Protein AF-A0A382L0C9-F1 (afdb_monomer)

Structure (mmCIF, N/CA/C/O backbone):
data_AF-A0A382L0C9-F1
#
_entry.id   AF-A0A382L0C9-F1
#
loop_
_atom_site.group_PDB
_atom_site.id
_atom_site.type_symbol
_atom_site.label_atom_id
_atom_site.label_alt_id
_atom_site.label_comp_id
_atom_site.label_asym_id
_atom_site.label_entity_id
_atom_site.label_seq_id
_atom_site.pdbx_PDB_ins_code
_atom_site.Cartn_x
_atom_site.Cartn_y
_atom_site.Cartn_z
_atom_site.occupancy
_atom_site.B_iso_or_equiv
_atom_site.auth_seq_id
_atom_site.auth_comp_id
_atom_site.auth_asym_id
_atom_site.auth_atom_id
_atom_site.pdbx_PDB_model_num
ATOM 1 N N . MET A 1 1 ? 5.218 -70.960 -4.805 1.00 39.72 1 MET A N 1
ATOM 2 C CA . MET A 1 1 ? 4.969 -69.516 -4.618 1.00 39.72 1 MET A CA 1
ATOM 3 C C . MET A 1 1 ? 4.178 -69.029 -5.814 1.00 39.72 1 MET A C 1
ATOM 5 O O . MET A 1 1 ? 4.615 -69.249 -6.933 1.00 39.72 1 MET A O 1
ATOM 9 N N . ARG A 1 2 ? 2.969 -68.510 -5.580 1.00 34.28 2 ARG A N 1
ATOM 10 C CA . ARG A 1 2 ? 2.151 -67.831 -6.589 1.00 34.28 2 ARG A CA 1
ATOM 11 C C . ARG A 1 2 ? 2.479 -66.349 -6.480 1.00 34.28 2 ARG A C 1
ATOM 13 O O . ARG A 1 2 ? 2.250 -65.794 -5.412 1.00 34.28 2 ARG A O 1
ATOM 20 N N . GLU A 1 3 ? 2.940 -65.737 -7.557 1.00 37.38 3 GLU A N 1
ATOM 21 C CA . GLU A 1 3 ? 2.846 -64.291 -7.728 1.00 37.38 3 GLU A CA 1
ATOM 22 C C . GLU A 1 3 ? 1.931 -64.030 -8.920 1.00 37.38 3 GLU A C 1
ATOM 24 O O . GLU A 1 3 ? 2.067 -64.619 -9.991 1.00 37.38 3 GLU A O 1
ATOM 29 N N . ARG A 1 4 ? 0.908 -63.229 -8.644 1.00 38.22 4 ARG A N 1
ATOM 30 C CA . ARG A 1 4 ? -0.137 -62.769 -9.545 1.00 38.22 4 ARG A CA 1
ATOM 31 C C . ARG A 1 4 ? -0.000 -61.246 -9.509 1.00 38.22 4 ARG A C 1
ATOM 33 O O . ARG A 1 4 ? -0.193 -60.673 -8.445 1.00 38.22 4 ARG A O 1
ATOM 40 N N . SER A 1 5 ? 0.353 -60.620 -10.623 1.00 39.44 5 SER A N 1
ATOM 41 C CA . SER A 1 5 ? 0.170 -59.179 -10.854 1.00 39.44 5 SER A CA 1
ATOM 42 C C . SER A 1 5 ? -0.158 -59.023 -12.339 1.00 39.44 5 SER A C 1
ATOM 44 O O . SER A 1 5 ? 0.711 -59.207 -13.183 1.00 39.44 5 SER A O 1
ATOM 46 N N . GLU A 1 6 ? -1.435 -59.112 -12.699 1.00 41.34 6 GLU A N 1
ATOM 47 C CA . GLU A 1 6 ? -2.341 -57.961 -12.844 1.00 41.34 6 GLU A CA 1
ATOM 48 C C . GLU A 1 6 ? -1.926 -57.064 -14.017 1.00 41.34 6 GLU A C 1
ATOM 50 O O . GLU A 1 6 ? -1.072 -56.187 -13.906 1.00 41.34 6 GLU A O 1
ATOM 55 N N . ASP A 1 7 ? -2.561 -57.351 -15.155 1.00 42.25 7 ASP A N 1
ATOM 56 C CA . ASP A 1 7 ? -2.594 -56.546 -16.368 1.00 42.25 7 ASP A CA 1
ATOM 57 C C . ASP A 1 7 ? -3.079 -55.120 -16.061 1.00 42.25 7 ASP A C 1
ATOM 59 O O . ASP A 1 7 ? -4.198 -54.919 -15.585 1.00 42.25 7 ASP A O 1
ATOM 63 N N . ILE A 1 8 ? -2.258 -54.114 -16.375 1.00 41.91 8 ILE A N 1
ATOM 64 C CA . ILE A 1 8 ? -2.671 -52.706 -16.368 1.00 41.91 8 ILE A CA 1
ATOM 65 C C . ILE A 1 8 ? -3.223 -52.385 -17.765 1.00 41.91 8 ILE A C 1
ATOM 67 O O . ILE A 1 8 ? -2.452 -52.384 -18.729 1.00 41.91 8 ILE A O 1
ATOM 71 N N . PRO A 1 9 ? -4.527 -52.096 -17.924 1.00 36.97 9 PRO A N 1
ATOM 72 C CA . PRO A 1 9 ? -5.067 -51.730 -19.222 1.00 36.97 9 PRO A CA 1
ATOM 73 C C . PRO A 1 9 ? -4.569 -50.337 -19.618 1.00 36.97 9 PRO A C 1
ATOM 75 O O . PRO A 1 9 ? -4.639 -49.382 -18.843 1.00 36.97 9 PRO A O 1
ATOM 78 N N . SER A 1 10 ? -4.071 -50.221 -20.850 1.00 36.22 10 SER A N 1
ATOM 79 C CA . SER A 1 10 ? -3.646 -48.960 -21.456 1.00 36.22 10 SER A CA 1
ATOM 80 C C . SER A 1 10 ? -4.803 -47.956 -21.470 1.00 36.22 10 SER A C 1
ATOM 82 O O . SER A 1 10 ? -5.765 -48.114 -22.226 1.00 36.22 10 SER A O 1
ATOM 84 N N . LEU A 1 11 ? -4.708 -46.911 -20.648 1.00 31.70 11 LEU A N 1
ATOM 85 C CA . LEU A 1 11 ? -5.657 -45.804 -20.639 1.00 31.70 11 LEU A CA 1
ATOM 86 C C . LEU A 1 11 ? -5.402 -44.925 -21.876 1.00 31.70 11 LEU A C 1
ATOM 88 O O . LEU A 1 11 ? -4.490 -44.100 -21.899 1.00 31.70 11 LEU A O 1
ATOM 92 N N . VAL A 1 12 ? -6.190 -45.125 -22.932 1.00 33.66 12 VAL A N 1
ATOM 93 C CA . VAL A 1 12 ? -6.156 -44.289 -24.139 1.00 33.66 12 VAL A CA 1
ATOM 94 C C . VAL A 1 12 ? -6.912 -42.992 -23.850 1.00 33.66 12 VAL A C 1
ATOM 96 O O . VAL A 1 12 ? -8.139 -42.948 -23.919 1.00 33.66 12 VAL A O 1
ATOM 99 N N . VAL A 1 13 ? -6.188 -41.920 -23.526 1.00 35.28 13 VAL A N 1
ATOM 100 C CA . VAL A 1 13 ? -6.763 -40.570 -23.435 1.00 35.28 13 VAL A CA 1
ATOM 101 C C . VAL A 1 13 ? -6.827 -39.981 -24.845 1.00 35.28 13 VAL A C 1
ATOM 103 O O . VAL A 1 13 ? -5.805 -39.633 -25.434 1.00 35.28 13 VAL A O 1
ATOM 106 N N . HIS A 1 14 ? -8.033 -39.896 -25.409 1.00 30.45 14 HIS A N 1
ATOM 107 C CA . HIS A 1 14 ? -8.277 -39.196 -26.671 1.00 30.45 14 HIS A CA 1
ATOM 108 C C . HIS A 1 14 ? -8.137 -37.682 -26.457 1.00 30.45 14 HIS A C 1
ATOM 110 O O . HIS A 1 14 ? -9.049 -37.025 -25.956 1.00 30.45 14 HIS A O 1
ATOM 116 N N . PHE A 1 15 ? -6.997 -37.122 -26.858 1.00 37.72 15 PHE A N 1
ATOM 117 C CA . PHE A 1 15 ? -6.840 -35.681 -27.022 1.00 37.72 15 PHE A CA 1
ATOM 118 C C . PHE A 1 15 ? -7.413 -35.265 -28.381 1.00 37.72 15 PHE A C 1
ATOM 120 O O . PHE A 1 15 ? -6.980 -35.745 -29.427 1.00 37.72 15 PHE A O 1
ATOM 127 N N . ILE A 1 16 ? -8.388 -34.353 -28.373 1.00 45.16 16 ILE A N 1
ATOM 128 C CA . ILE A 1 16 ? -8.853 -33.657 -29.578 1.00 45.16 16 ILE A CA 1
ATOM 129 C C . ILE A 1 16 ? -7.786 -32.608 -29.922 1.00 45.16 16 ILE A C 1
ATOM 131 O O . ILE A 1 16 ? -7.839 -31.465 -29.480 1.00 45.16 16 ILE A O 1
ATOM 135 N N . GLY A 1 17 ? -6.751 -33.040 -30.638 1.00 54.91 17 GLY A N 1
ATOM 136 C CA . GLY A 1 17 ? -5.606 -32.226 -31.044 1.00 54.91 17 GLY A CA 1
ATOM 137 C C . GLY A 1 17 ? -4.432 -33.117 -31.444 1.00 54.91 17 GLY A C 1
ATOM 138 O O . GLY A 1 17 ? -4.293 -34.217 -30.915 1.00 54.91 17 GLY A O 1
ATOM 139 N N . LYS A 1 18 ? -3.604 -32.679 -32.406 1.00 49.03 18 LYS A N 1
ATOM 140 C CA . LYS A 1 18 ? -2.442 -33.459 -32.877 1.00 49.03 18 LYS A CA 1
ATOM 141 C C . LYS A 1 18 ? -1.604 -33.928 -31.672 1.00 49.03 18 LYS A C 1
ATOM 143 O O . LYS A 1 18 ? -1.270 -33.082 -30.841 1.00 49.03 18 LYS A O 1
ATOM 148 N N . PRO A 1 19 ? -1.251 -35.222 -31.568 1.00 46.62 19 PRO A N 1
ATOM 149 C CA . PRO A 1 19 ? -0.439 -35.715 -30.464 1.00 46.62 19 PRO A CA 1
ATOM 150 C C . PRO A 1 19 ? 0.923 -35.011 -30.491 1.00 46.62 19 PRO A C 1
ATOM 152 O O . PRO A 1 19 ? 1.675 -35.152 -31.453 1.00 46.62 19 PRO A O 1
ATOM 155 N N . LYS A 1 20 ? 1.217 -34.217 -29.456 1.00 50.22 20 LYS A N 1
ATOM 156 C CA . LYS A 1 20 ? 2.566 -33.692 -29.212 1.00 50.22 20 LYS A CA 1
ATOM 157 C C . LYS A 1 20 ? 3.393 -34.795 -28.561 1.00 50.22 20 LYS A C 1
ATOM 159 O O . LYS A 1 20 ? 2.909 -35.461 -27.643 1.00 50.22 20 LYS A O 1
ATOM 164 N N . LEU A 1 21 ? 4.621 -34.999 -29.029 1.00 55.97 21 LEU A N 1
ATOM 165 C CA . LEU A 1 21 ? 5.530 -35.954 -28.406 1.00 55.97 21 LEU A CA 1
ATOM 166 C C . LEU A 1 21 ? 5.940 -35.416 -27.027 1.00 55.97 21 LEU A C 1
ATOM 168 O O . LEU A 1 21 ? 6.075 -34.209 -26.832 1.00 55.97 21 LEU A O 1
ATOM 172 N N . ILE A 1 22 ? 6.171 -36.303 -26.055 1.00 57.50 22 ILE A N 1
ATOM 173 C CA . ILE A 1 22 ? 6.653 -35.921 -24.711 1.00 57.50 22 ILE A CA 1
ATOM 174 C C . ILE A 1 22 ? 7.979 -35.137 -24.804 1.00 57.50 22 ILE A C 1
ATOM 176 O O . ILE A 1 22 ? 8.229 -34.243 -23.997 1.00 57.50 22 ILE A O 1
ATOM 180 N N . SER A 1 23 ? 8.792 -35.405 -25.833 1.00 55.53 23 SER A N 1
ATOM 181 C CA . SER A 1 23 ? 9.995 -34.632 -26.170 1.00 55.53 23 SER A CA 1
ATOM 182 C C . SER A 1 23 ? 9.711 -33.154 -26.442 1.00 55.53 23 SER A C 1
ATOM 184 O O . SER A 1 23 ? 10.507 -32.306 -26.051 1.00 55.53 23 SER A O 1
ATOM 186 N N . ASP A 1 24 ? 8.567 -32.835 -27.047 1.00 53.75 24 ASP A N 1
ATOM 187 C CA . ASP A 1 24 ? 8.198 -31.470 -27.435 1.00 53.75 24 ASP A CA 1
ATOM 188 C C . ASP A 1 24 ? 7.739 -30.653 -26.219 1.00 53.75 24 ASP A C 1
ATOM 190 O O . ASP A 1 24 ? 7.921 -29.441 -26.175 1.00 53.75 24 ASP A O 1
ATOM 194 N N . VAL A 1 25 ? 7.190 -31.321 -25.196 1.00 53.91 25 VAL A N 1
ATOM 195 C CA . VAL A 1 25 ? 6.815 -30.706 -23.909 1.00 53.91 25 VAL A CA 1
ATOM 196 C C . VAL A 1 25 ? 8.048 -30.458 -23.030 1.00 53.91 25 VAL A C 1
ATOM 198 O O . VAL A 1 25 ? 8.091 -29.497 -22.265 1.00 53.91 25 VAL A O 1
ATOM 201 N N . LEU A 1 26 ? 9.078 -31.302 -23.141 1.00 52.38 26 LEU A N 1
ATOM 202 C CA . LEU A 1 26 ? 10.314 -31.179 -22.359 1.00 52.38 26 LEU A CA 1
ATOM 203 C C . LEU A 1 26 ? 11.292 -30.128 -22.918 1.00 52.38 26 LEU A C 1
ATOM 205 O O . LEU A 1 26 ? 12.144 -29.646 -22.169 1.00 52.38 26 LEU A O 1
ATOM 209 N N . LEU A 1 27 ? 11.154 -29.746 -24.193 1.00 50.62 27 LEU A N 1
ATOM 210 C CA . LEU A 1 27 ? 11.984 -28.739 -24.8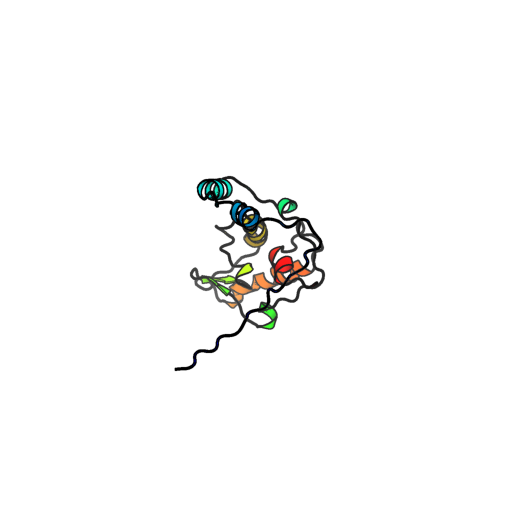69 1.00 50.62 27 LEU A CA 1
ATOM 211 C C . LEU A 1 27 ? 11.575 -27.282 -24.579 1.00 50.62 27 LEU A C 1
ATOM 213 O O . LEU A 1 27 ? 12.365 -26.376 -24.825 1.00 50.62 27 LEU A O 1
ATOM 217 N N . GLU A 1 28 ? 10.407 -27.036 -23.979 1.00 49.88 28 GLU A N 1
ATOM 218 C CA . GLU A 1 28 ? 9.988 -25.695 -23.529 1.00 49.88 28 GLU A CA 1
ATOM 219 C C . GLU A 1 28 ? 10.416 -25.367 -22.086 1.00 49.88 28 GLU A C 1
ATOM 221 O O . GLU A 1 28 ? 9.902 -24.435 -21.463 1.00 49.88 28 GLU A O 1
ATOM 226 N N . LYS A 1 29 ? 11.406 -26.073 -21.524 1.00 56.69 29 LYS A N 1
ATOM 227 C CA . LYS A 1 29 ? 12.100 -25.578 -20.326 1.00 56.69 29 LYS A CA 1
ATOM 228 C C . LYS A 1 29 ? 12.975 -24.389 -20.715 1.00 56.69 29 LYS A C 1
ATOM 230 O O . LYS A 1 29 ? 14.179 -24.526 -20.906 1.00 56.69 29 LYS A O 1
ATOM 235 N N . LYS A 1 30 ? 12.361 -23.209 -20.823 1.00 63.00 30 LYS A N 1
ATOM 236 C CA . LYS A 1 30 ? 13.070 -21.934 -20.937 1.00 63.00 30 LYS A CA 1
ATOM 237 C C . LYS A 1 30 ? 13.972 -21.809 -19.706 1.00 63.00 30 LYS A C 1
ATOM 239 O O . LYS A 1 30 ? 13.491 -21.593 -18.596 1.00 63.00 30 LYS A O 1
ATOM 244 N N . SER A 1 31 ? 15.270 -22.036 -19.879 1.00 75.06 31 SER A N 1
ATOM 245 C CA . SER A 1 31 ? 16.247 -21.827 -18.815 1.00 75.06 31 SER A CA 1
ATOM 246 C C . SER A 1 31 ? 16.207 -20.353 -18.428 1.00 75.06 31 SER A C 1
ATOM 248 O O . SER A 1 31 ? 16.314 -19.490 -19.299 1.00 75.06 31 SER A O 1
ATOM 250 N N . MET A 1 32 ? 16.015 -20.053 -17.144 1.00 77.50 32 MET A N 1
ATOM 251 C CA . MET A 1 32 ? 16.074 -18.671 -16.675 1.00 77.50 32 MET A CA 1
ATOM 252 C C . MET A 1 32 ? 17.500 -18.152 -16.847 1.00 77.50 32 MET A C 1
ATOM 254 O O . MET A 1 32 ? 18.431 -18.703 -16.260 1.00 77.50 32 MET A O 1
ATOM 258 N N . ASP A 1 33 ? 17.662 -17.090 -17.628 1.00 89.75 33 ASP A N 1
ATOM 259 C CA . ASP A 1 33 ? 18.910 -16.339 -17.664 1.00 89.75 33 ASP A CA 1
ATOM 260 C C . ASP A 1 33 ? 18.941 -15.386 -16.465 1.00 89.75 33 ASP A C 1
ATOM 262 O O . ASP A 1 33 ? 18.274 -14.350 -16.439 1.00 89.75 33 ASP A O 1
ATOM 266 N N . PHE A 1 34 ? 19.692 -15.773 -15.437 1.00 90.12 34 PHE A N 1
ATOM 267 C CA . PHE A 1 34 ? 19.820 -14.989 -14.214 1.00 90.12 34 PHE A CA 1
ATOM 268 C C . PHE A 1 34 ? 20.474 -13.622 -14.452 1.00 90.12 34 PHE A C 1
ATOM 270 O O . PHE A 1 34 ? 20.097 -12.653 -13.796 1.00 90.12 34 PHE A O 1
ATOM 277 N N . ASN A 1 35 ? 21.408 -13.517 -15.402 1.00 91.81 35 ASN A N 1
ATOM 278 C CA . ASN A 1 35 ? 22.066 -12.247 -15.705 1.00 91.81 35 ASN A CA 1
ATOM 279 C C . ASN A 1 35 ? 21.080 -11.283 -16.354 1.00 91.81 35 ASN A C 1
ATOM 281 O O . ASN A 1 35 ? 20.997 -10.131 -15.940 1.00 91.81 35 ASN A O 1
ATOM 285 N N . GLN A 1 36 ? 20.272 -11.774 -17.295 1.00 88.00 36 GLN A N 1
ATOM 286 C CA . GLN A 1 36 ? 19.213 -10.965 -17.890 1.00 88.00 36 GLN A CA 1
ATOM 287 C C . GLN A 1 36 ? 18.211 -10.488 -16.829 1.00 88.00 36 GLN A C 1
ATOM 289 O O . GLN A 1 36 ? 17.845 -9.317 -16.813 1.00 88.00 36 GLN A O 1
ATOM 294 N N . LEU A 1 37 ? 17.801 -11.361 -15.901 1.00 85.31 37 LEU A N 1
ATOM 295 C CA . LEU A 1 37 ? 16.902 -10.978 -14.806 1.00 85.31 37 LEU A CA 1
ATOM 296 C C . LEU A 1 37 ? 17.509 -9.895 -13.905 1.00 85.31 37 LEU A C 1
ATOM 298 O O . LEU A 1 37 ? 16.804 -8.971 -13.506 1.00 85.31 37 LEU A O 1
ATOM 302 N N . LEU A 1 38 ? 18.801 -9.996 -13.584 1.00 89.38 38 LEU A N 1
ATOM 303 C CA . LEU A 1 38 ? 19.503 -8.984 -12.797 1.00 89.38 38 LEU A CA 1
ATOM 304 C C . LEU A 1 38 ? 19.611 -7.645 -13.530 1.00 89.38 38 LEU A C 1
ATOM 306 O O . LEU A 1 38 ? 19.439 -6.606 -12.900 1.00 89.38 38 LEU A O 1
ATOM 310 N N . GLU A 1 39 ? 19.897 -7.655 -14.829 1.00 89.94 39 GLU A N 1
ATOM 311 C CA . GLU A 1 39 ? 19.999 -6.422 -15.611 1.00 89.94 39 GLU A CA 1
ATOM 312 C C . GLU A 1 39 ? 18.645 -5.732 -15.761 1.00 89.94 39 GLU A C 1
ATOM 314 O O . GLU A 1 39 ? 18.550 -4.535 -15.498 1.00 89.94 39 GLU A O 1
ATOM 319 N N . ASN A 1 40 ? 17.581 -6.488 -16.039 1.00 85.31 40 ASN A N 1
ATOM 320 C CA . ASN A 1 40 ? 16.214 -5.964 -16.017 1.00 85.31 40 ASN A CA 1
ATOM 321 C C . ASN A 1 40 ? 15.903 -5.329 -14.658 1.00 85.31 40 ASN A C 1
ATOM 323 O O . ASN A 1 40 ? 15.423 -4.207 -14.561 1.00 85.31 40 ASN A O 1
ATOM 327 N N . LYS A 1 41 ? 16.276 -6.006 -13.568 1.00 86.19 41 LYS A N 1
ATOM 328 C CA . LYS A 1 41 ? 16.064 -5.492 -12.215 1.00 86.19 41 LYS A CA 1
ATOM 329 C C . LYS A 1 41 ? 16.769 -4.178 -11.905 1.00 86.19 41 LYS A C 1
ATOM 331 O O . LYS A 1 41 ? 16.271 -3.425 -11.069 1.00 86.19 41 LYS A O 1
ATOM 336 N N . LYS A 1 42 ? 17.926 -3.928 -12.513 1.00 87.19 42 LYS A N 1
ATOM 337 C CA . LYS A 1 42 ? 18.714 -2.709 -12.294 1.00 87.19 42 LYS A CA 1
ATOM 338 C C . LYS A 1 42 ? 18.282 -1.552 -13.177 1.00 87.19 42 LYS A C 1
ATOM 340 O O . LYS A 1 42 ? 18.440 -0.416 -12.751 1.00 87.19 42 LYS A O 1
ATOM 345 N N . ASN A 1 43 ? 17.810 -1.839 -14.388 1.00 90.12 43 ASN A N 1
ATOM 346 C CA . ASN A 1 43 ? 17.686 -0.830 -15.438 1.00 90.12 43 ASN A CA 1
ATOM 347 C C . ASN A 1 43 ? 16.245 -0.604 -15.906 1.00 90.12 43 ASN A C 1
ATOM 349 O O . ASN A 1 43 ? 15.959 0.469 -16.430 1.00 90.12 43 ASN A O 1
ATOM 353 N N . ASP A 1 44 ? 15.351 -1.578 -15.727 1.00 91.38 44 ASP A N 1
ATOM 354 C CA . ASP A 1 44 ? 13.955 -1.420 -16.126 1.00 91.38 44 ASP A CA 1
ATOM 355 C C . ASP A 1 44 ? 13.224 -0.531 -15.121 1.00 91.38 44 ASP A C 1
ATOM 357 O O . ASP A 1 44 ? 13.469 -0.591 -13.917 1.00 91.38 44 ASP A O 1
ATOM 361 N N . THR A 1 45 ? 12.267 0.238 -15.623 1.00 92.19 45 THR A N 1
ATOM 362 C CA . THR A 1 45 ? 11.282 0.953 -14.815 1.00 92.19 45 THR A CA 1
ATOM 363 C C . THR A 1 45 ? 9.917 0.371 -15.132 1.00 92.19 45 THR A C 1
ATOM 365 O O . THR A 1 45 ? 9.623 0.100 -16.295 1.00 92.19 45 THR A O 1
ATOM 368 N N . VAL A 1 46 ? 9.094 0.169 -14.106 1.00 93.00 46 VAL A N 1
ATOM 369 C CA . VAL A 1 46 ? 7.702 -0.256 -14.274 1.00 93.00 46 VAL A CA 1
ATOM 370 C C . VAL A 1 46 ? 6.779 0.891 -13.901 1.00 93.00 46 VAL A C 1
ATOM 372 O O . VAL A 1 46 ? 6.836 1.415 -12.788 1.00 93.00 46 VAL A O 1
ATOM 375 N N . LEU A 1 47 ? 5.914 1.259 -14.838 1.00 93.56 47 LEU A N 1
ATOM 376 C CA . LEU A 1 47 ? 4.908 2.297 -14.692 1.00 93.56 47 LEU A CA 1
ATOM 377 C C . LEU A 1 47 ? 3.516 1.686 -14.477 1.00 93.56 47 LEU A C 1
ATOM 379 O O . LEU A 1 47 ? 3.289 0.483 -14.633 1.00 93.56 47 LEU A O 1
ATOM 383 N N . LEU A 1 48 ? 2.561 2.523 -14.078 1.00 93.44 48 LEU A N 1
ATOM 384 C CA . LEU A 1 48 ? 1.189 2.090 -13.805 1.00 93.44 48 LEU A CA 1
ATOM 385 C C . LEU A 1 48 ? 0.513 1.525 -15.067 1.00 93.44 48 LEU A C 1
ATOM 387 O O . LEU A 1 48 ? -0.213 0.532 -15.001 1.00 93.44 48 LEU A O 1
ATOM 391 N N . GLU A 1 49 ? 0.793 2.124 -16.220 1.00 92.19 49 GLU A N 1
ATOM 392 C CA . GLU A 1 49 ? 0.327 1.673 -17.527 1.00 92.19 49 GLU A CA 1
ATOM 393 C C . GLU A 1 49 ? 0.852 0.283 -17.910 1.00 92.19 49 GLU A C 1
ATOM 395 O O . GLU A 1 49 ? 0.135 -0.465 -18.576 1.00 92.19 49 GLU A O 1
ATOM 400 N N . ASP A 1 50 ? 2.043 -0.104 -17.441 1.00 91.88 50 ASP A N 1
ATOM 401 C CA . ASP A 1 50 ? 2.644 -1.406 -17.753 1.00 91.88 50 ASP A CA 1
ATOM 402 C C . ASP A 1 50 ? 1.914 -2.552 -17.045 1.00 91.88 50 ASP A C 1
ATOM 404 O O . ASP A 1 50 ? 1.849 -3.673 -17.556 1.00 91.88 50 ASP A O 1
ATOM 408 N N . ILE A 1 51 ? 1.346 -2.281 -15.865 1.00 93.25 51 ILE A N 1
ATOM 409 C CA . ILE A 1 51 ? 0.597 -3.275 -15.084 1.00 93.25 51 ILE A CA 1
ATOM 410 C C . ILE A 1 51 ? -0.904 -3.278 -15.408 1.00 93.25 51 ILE A C 1
ATOM 412 O O . ILE A 1 51 ? -1.573 -4.271 -15.124 1.00 93.25 51 ILE A O 1
ATOM 416 N N . ASN A 1 52 ? -1.418 -2.192 -16.004 1.00 92.06 52 ASN A N 1
ATOM 417 C CA . 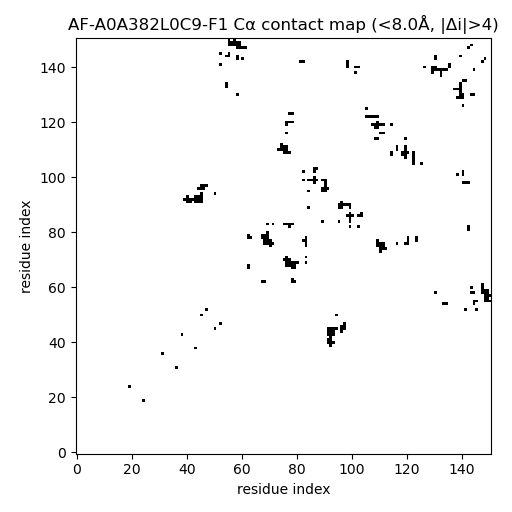ASN A 1 52 ? -2.792 -2.019 -16.493 1.00 92.06 52 ASN A CA 1
ATOM 418 C C . ASN A 1 52 ? -3.868 -2.652 -15.575 1.00 92.06 52 ASN A C 1
ATOM 420 O O . ASN A 1 52 ? -4.570 -3.593 -15.978 1.00 92.06 52 ASN A O 1
ATOM 424 N N . PRO A 1 53 ? -3.991 -2.194 -14.313 1.00 92.31 53 PRO A N 1
ATOM 425 C CA . PRO A 1 53 ? -4.846 -2.847 -13.341 1.00 92.31 53 PRO A CA 1
ATOM 426 C C . PRO A 1 53 ? -6.318 -2.521 -13.606 1.00 92.31 53 PRO A C 1
ATOM 428 O O . PRO A 1 53 ? -6.696 -1.402 -13.944 1.00 92.31 53 PRO A O 1
ATOM 431 N N . THR A 1 54 ? -7.196 -3.503 -13.398 1.00 92.94 54 THR A N 1
ATOM 432 C CA . THR A 1 54 ? -8.649 -3.275 -13.473 1.00 92.94 54 THR A CA 1
ATOM 433 C C . THR A 1 54 ? -9.201 -2.874 -12.115 1.00 92.94 54 THR A C 1
ATOM 435 O O . THR A 1 54 ? -8.947 -3.558 -11.120 1.00 92.94 54 THR A O 1
ATOM 438 N N . ILE A 1 55 ? -10.032 -1.836 -12.075 1.00 94.56 55 ILE A N 1
ATOM 439 C CA . ILE A 1 55 ? -10.677 -1.388 -10.838 1.00 94.56 55 ILE A CA 1
ATO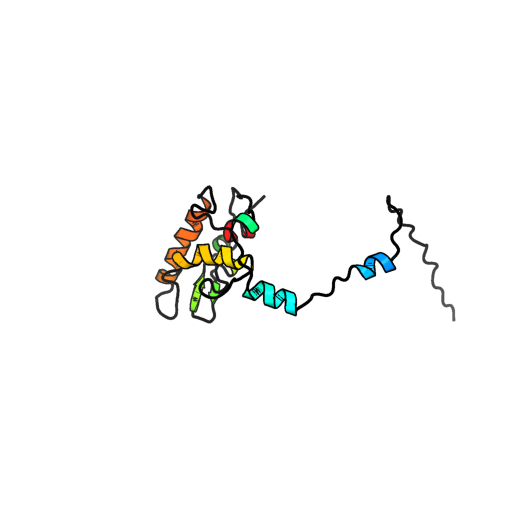M 440 C C . ILE A 1 55 ? -11.662 -2.446 -10.331 1.00 94.56 55 ILE A C 1
ATOM 442 O O . ILE A 1 55 ? -12.576 -2.877 -11.038 1.00 94.56 55 ILE A O 1
ATOM 446 N N . LYS A 1 56 ? -11.503 -2.833 -9.066 1.00 94.62 56 LYS A N 1
ATOM 447 C CA . LYS A 1 56 ? -12.420 -3.690 -8.314 1.00 94.62 56 LYS A CA 1
ATOM 448 C C . LYS A 1 56 ? -13.280 -2.823 -7.407 1.00 94.62 56 LYS A C 1
ATOM 450 O O . LYS A 1 56 ? -12.763 -2.162 -6.510 1.00 94.62 56 LYS A O 1
ATOM 455 N N . LYS A 1 57 ? -14.599 -2.844 -7.623 1.00 88.31 57 LYS A N 1
ATOM 456 C CA . LYS A 1 57 ? -15.557 -1.995 -6.889 1.00 88.31 57 LYS A CA 1
ATOM 457 C C . LYS A 1 57 ? -15.663 -2.333 -5.402 1.00 88.31 57 LYS A C 1
ATOM 459 O O . LYS A 1 57 ? -15.969 -1.460 -4.604 1.00 88.31 57 LYS A O 1
ATOM 464 N N . ASN A 1 58 ? -15.454 -3.596 -5.031 1.00 91.94 58 ASN A N 1
ATOM 465 C CA . ASN A 1 58 ? -15.625 -4.061 -3.658 1.00 91.94 58 ASN A CA 1
ATOM 466 C C . ASN A 1 58 ? -14.290 -4.544 -3.086 1.00 91.94 58 ASN A C 1
ATOM 468 O O . ASN A 1 58 ? -13.766 -5.575 -3.511 1.00 91.94 58 ASN A O 1
ATOM 472 N N . ILE A 1 59 ? -13.766 -3.800 -2.112 1.00 95.38 59 ILE A N 1
ATOM 473 C CA . ILE A 1 59 ? -12.575 -4.170 -1.351 1.00 95.38 59 ILE A CA 1
ATOM 474 C C . ILE A 1 59 ? -13.013 -4.837 -0.045 1.00 95.38 59 ILE A C 1
ATOM 476 O O . ILE A 1 59 ? -13.592 -4.202 0.833 1.00 95.38 59 ILE A O 1
ATOM 480 N N . LYS A 1 60 ? -12.690 -6.124 0.111 1.00 95.81 60 LYS A N 1
ATOM 481 C CA . LYS A 1 60 ? -12.895 -6.876 1.358 1.00 95.81 60 LYS A CA 1
ATOM 482 C C . LYS A 1 60 ? -11.549 -7.113 2.030 1.00 95.81 60 LYS A C 1
ATOM 484 O O . LYS A 1 60 ? -10.915 -8.151 1.842 1.00 95.81 60 LYS A O 1
ATOM 489 N N . CYS A 1 61 ? -11.098 -6.136 2.816 1.00 96.00 61 CYS A N 1
ATOM 490 C CA . CYS A 1 61 ? -9.795 -6.201 3.473 1.00 96.00 61 CYS A CA 1
ATOM 491 C C . CYS A 1 61 ? -9.737 -7.325 4.523 1.00 96.00 61 CYS A C 1
ATOM 493 O O . CYS A 1 61 ? -10.360 -7.254 5.585 1.00 96.00 61 CYS A O 1
ATOM 495 N N . LYS A 1 62 ? -8.935 -8.359 4.238 1.00 93.62 62 LYS A N 1
ATOM 496 C CA . LYS A 1 62 ? -8.749 -9.523 5.121 1.00 93.62 62 LYS A CA 1
ATOM 497 C C . LYS A 1 62 ? -8.172 -9.123 6.478 1.00 93.62 62 LYS A C 1
ATOM 499 O O . LYS A 1 62 ? -8.621 -9.610 7.509 1.00 93.62 62 LYS A O 1
ATOM 504 N N . VAL A 1 63 ? -7.201 -8.213 6.472 1.00 95.06 63 VAL A N 1
ATOM 505 C CA . VAL A 1 63 ? -6.466 -7.821 7.678 1.00 95.06 63 VAL A CA 1
ATOM 506 C C . VAL A 1 63 ? -7.301 -6.925 8.592 1.00 95.06 63 VAL A C 1
ATOM 508 O O . VAL A 1 63 ? -7.333 -7.156 9.800 1.00 95.06 63 VAL A O 1
ATOM 511 N N . LYS A 1 64 ? -8.076 -5.991 8.024 1.00 94.81 64 LYS A N 1
ATOM 512 C CA . LYS A 1 64 ? -9.047 -5.195 8.790 1.00 94.81 64 LYS A CA 1
ATOM 513 C C . LYS A 1 64 ? -10.065 -6.094 9.500 1.00 94.81 64 LYS A C 1
ATOM 515 O O . LYS A 1 64 ? -10.329 -5.900 10.684 1.00 94.81 64 LYS A O 1
ATOM 520 N N . ASN A 1 65 ? -10.576 -7.119 8.813 1.00 94.75 65 ASN A N 1
ATOM 521 C CA . ASN A 1 65 ? -11.503 -8.088 9.407 1.00 94.75 65 ASN A CA 1
ATOM 522 C C . ASN A 1 65 ? -10.850 -8.923 10.518 1.00 94.75 65 ASN A C 1
ATOM 524 O O . ASN A 1 65 ? -11.482 -9.185 11.538 1.00 94.75 65 ASN A O 1
ATOM 528 N N . ALA A 1 66 ? -9.586 -9.312 10.339 1.00 96.19 66 ALA A N 1
ATOM 529 C CA . ALA A 1 66 ? -8.818 -10.060 11.332 1.00 96.19 66 ALA A CA 1
ATOM 530 C C . ALA A 1 66 ? -8.319 -9.199 12.509 1.00 96.19 66 ALA A C 1
ATOM 532 O O . ALA A 1 66 ? -7.844 -9.754 13.497 1.00 96.19 66 ALA A O 1
ATOM 533 N N . ARG A 1 67 ? -8.424 -7.863 12.419 1.00 95.75 67 ARG A N 1
ATOM 534 C CA . ARG A 1 67 ? -7.893 -6.899 13.400 1.00 95.75 67 ARG A CA 1
ATOM 535 C C . ARG A 1 67 ? -6.403 -7.107 13.689 1.00 95.75 67 ARG A C 1
ATOM 537 O O . ARG A 1 67 ? -5.963 -7.011 14.831 1.00 95.75 67 ARG A O 1
ATOM 544 N N . SER A 1 68 ? -5.634 -7.404 12.647 1.00 96.00 68 SER A N 1
ATOM 545 C CA . SER A 1 68 ? -4.182 -7.556 12.733 1.00 96.00 68 SER A CA 1
ATOM 546 C C . SER A 1 68 ? -3.466 -6.391 12.053 1.00 96.00 68 SER A C 1
ATOM 548 O O . SER A 1 68 ? -4.073 -5.616 11.320 1.00 96.00 68 SER A O 1
ATOM 550 N N . LEU A 1 69 ? -2.162 -6.285 12.280 1.00 96.62 69 LEU A N 1
ATOM 551 C CA . LEU A 1 69 ? -1.274 -5.370 11.569 1.00 96.62 69 LEU A CA 1
ATOM 552 C C . LEU A 1 69 ? 0.058 -6.069 11.301 1.00 96.62 69 LEU A C 1
ATOM 554 O O . LEU A 1 69 ? 0.333 -7.132 11.865 1.00 96.62 69 LEU A O 1
ATOM 558 N N . PHE A 1 70 ? 0.872 -5.484 10.433 1.00 97.94 70 PHE A N 1
ATOM 559 C CA . PHE A 1 70 ? 2.225 -5.950 10.165 1.00 97.94 70 PHE A CA 1
ATOM 560 C C . PHE A 1 70 ? 3.236 -4.978 10.778 1.00 97.94 70 PHE A C 1
ATOM 562 O O . PHE A 1 70 ? 3.124 -3.772 10.578 1.00 97.94 70 PHE A O 1
ATOM 569 N N . VAL A 1 71 ? 4.222 -5.504 11.507 1.00 97.81 71 VAL A N 1
ATOM 570 C CA . VAL A 1 71 ? 5.373 -4.736 12.001 1.00 97.81 71 VAL A CA 1
ATOM 571 C C . VAL A 1 71 ? 6.628 -5.341 11.392 1.00 97.81 71 VAL A C 1
ATOM 573 O O . VAL A 1 71 ? 6.895 -6.531 11.569 1.00 97.81 71 VAL A O 1
ATOM 576 N N . ALA A 1 72 ? 7.378 -4.535 10.651 1.00 97.19 72 ALA A N 1
ATOM 577 C CA . ALA A 1 72 ? 8.661 -4.929 10.097 1.00 97.19 72 ALA A CA 1
ATOM 578 C C . ALA A 1 72 ? 9.728 -5.024 11.199 1.00 97.19 72 ALA A C 1
ATOM 580 O O . ALA A 1 72 ? 9.611 -4.421 12.266 1.00 97.19 72 ALA A O 1
ATOM 581 N N . SER A 1 73 ? 10.826 -5.727 10.918 1.00 95.88 73 SER A N 1
ATOM 582 C CA . SER A 1 73 ? 11.972 -5.822 11.838 1.00 95.88 73 SER A CA 1
ATOM 583 C C . SER A 1 73 ? 12.629 -4.469 12.145 1.00 95.88 73 SER A C 1
ATOM 585 O O . SER A 1 73 ? 13.326 -4.344 13.146 1.00 95.88 73 SER A O 1
ATOM 587 N N . THR A 1 74 ? 12.393 -3.456 11.310 1.00 96.12 74 THR A N 1
ATOM 588 C CA . THR A 1 74 ? 12.850 -2.068 11.480 1.00 96.12 74 THR A CA 1
ATOM 589 C C . THR A 1 74 ? 11.951 -1.232 12.396 1.00 96.12 74 THR A C 1
ATOM 591 O O . THR A 1 74 ? 12.251 -0.063 12.634 1.00 96.12 74 THR A O 1
ATOM 594 N N . GLY A 1 75 ? 10.844 -1.797 12.891 1.00 97.44 75 GLY A N 1
ATOM 595 C CA . GLY A 1 75 ? 9.842 -1.087 13.688 1.00 97.44 75 GLY A CA 1
ATOM 596 C C . GLY A 1 75 ? 8.751 -0.394 12.870 1.00 97.44 75 GLY A C 1
ATOM 597 O O . GLY A 1 75 ? 7.792 0.112 13.451 1.00 97.44 75 GLY A O 1
ATOM 598 N N . GLU A 1 76 ? 8.859 -0.386 11.538 1.00 97.62 76 GLU A N 1
ATOM 599 C CA . GLU A 1 76 ? 7.840 0.187 10.659 1.00 97.62 76 GLU A CA 1
ATOM 600 C C . GLU A 1 76 ? 6.534 -0.623 10.700 1.00 97.62 76 GLU A C 1
ATOM 602 O O . GLU A 1 76 ? 6.529 -1.849 10.579 1.00 97.62 76 GLU A O 1
ATOM 607 N N . VAL A 1 77 ? 5.416 0.078 10.857 1.00 98.25 77 VAL A N 1
ATOM 608 C CA . VAL A 1 77 ? 4.074 -0.464 11.064 1.00 98.25 77 VAL A CA 1
ATOM 609 C C . VAL A 1 77 ? 3.228 -0.231 9.816 1.00 98.25 77 VAL A C 1
ATOM 611 O O . VAL A 1 77 ? 3.146 0.887 9.306 1.00 98.25 77 VAL A O 1
ATOM 614 N N . TYR A 1 78 ? 2.562 -1.287 9.349 1.00 98.12 78 TYR A N 1
ATOM 615 C CA . TYR A 1 78 ? 1.754 -1.284 8.132 1.00 98.12 78 TYR A CA 1
ATOM 616 C C . TYR A 1 78 ? 0.409 -1.994 8.323 1.00 98.12 78 TYR A C 1
ATOM 618 O O . TYR A 1 78 ? 0.316 -2.917 9.143 1.00 98.12 78 TYR A O 1
ATOM 626 N N . PRO A 1 79 ? -0.630 -1.636 7.537 1.00 97.38 79 PRO A N 1
ATOM 627 C CA . PRO A 1 79 ? -1.918 -2.314 7.589 1.00 97.38 79 PRO A CA 1
ATOM 628 C C . PRO A 1 79 ? -1.785 -3.803 7.291 1.00 97.38 79 PRO A C 1
ATOM 630 O O . PRO A 1 79 ? -2.487 -4.611 7.880 1.00 97.38 79 PRO A O 1
ATOM 633 N N . CYS A 1 80 ? -0.889 -4.191 6.383 1.00 96.81 80 CYS A N 1
ATOM 634 C CA . CYS A 1 80 ? -0.614 -5.584 6.052 1.00 96.81 80 CYS A CA 1
ATOM 635 C C . CYS A 1 80 ? 0.794 -5.754 5.464 1.00 96.81 80 CYS A C 1
ATOM 637 O O . CYS A 1 80 ? 1.459 -4.780 5.108 1.00 96.81 80 CYS A O 1
ATOM 639 N N . CYS A 1 81 ? 1.251 -7.001 5.318 1.00 95.69 81 CYS A N 1
ATOM 640 C CA . CYS A 1 81 ? 2.565 -7.274 4.733 1.00 95.69 81 CYS A CA 1
ATOM 641 C C . CYS A 1 81 ? 2.671 -6.811 3.271 1.00 95.69 81 CYS A C 1
ATOM 643 O O . CYS A 1 81 ? 3.736 -6.365 2.866 1.00 95.69 81 CYS A O 1
ATOM 645 N N . TRP A 1 82 ? 1.576 -6.821 2.500 1.00 96.19 82 TRP A N 1
ATOM 646 C CA . TRP A 1 82 ? 1.574 -6.339 1.113 1.00 96.19 82 TRP A CA 1
ATOM 647 C C . TRP A 1 82 ? 1.878 -4.844 0.987 1.00 96.19 82 TRP A C 1
ATOM 649 O O . TRP A 1 82 ? 2.510 -4.445 0.017 1.00 96.19 82 TRP A O 1
ATOM 659 N N . THR A 1 83 ? 1.490 -4.038 1.978 1.00 96.38 83 THR A N 1
ATOM 660 C CA . THR A 1 83 ? 1.858 -2.613 2.074 1.00 96.38 83 THR A CA 1
ATOM 661 C C . THR A 1 83 ? 3.220 -2.385 2.744 1.00 96.38 83 THR A C 1
ATOM 663 O O . THR A 1 83 ? 3.700 -1.260 2.782 1.00 96.38 83 THR A O 1
ATOM 666 N N . GLY A 1 84 ? 3.829 -3.437 3.302 1.00 94.44 84 GLY A N 1
ATOM 667 C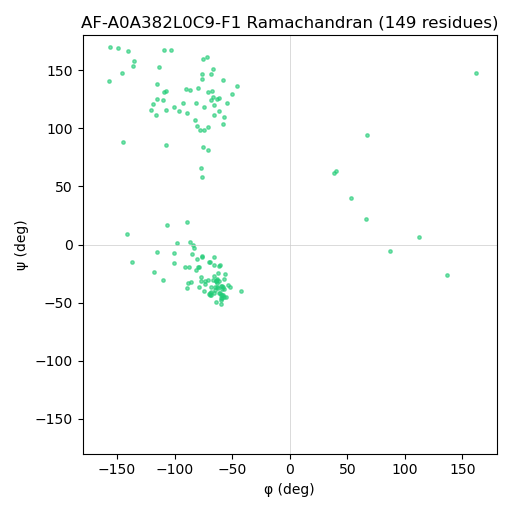 CA . GLY A 1 84 ? 5.054 -3.385 4.106 1.00 94.44 84 GLY A CA 1
ATOM 668 C C . GLY A 1 84 ? 6.307 -3.911 3.404 1.00 94.44 84 GLY A C 1
ATOM 669 O O . GLY A 1 84 ? 7.294 -4.202 4.076 1.00 94.44 84 GLY A O 1
ATOM 670 N N . PHE A 1 85 ? 6.294 -4.043 2.074 1.00 93.69 85 PHE A N 1
ATOM 671 C CA . PHE A 1 85 ? 7.448 -4.465 1.264 1.00 93.69 85 PHE A CA 1
ATOM 672 C C . PHE A 1 85 ? 8.478 -3.336 1.092 1.00 93.69 85 PHE A C 1
ATOM 674 O O . PHE A 1 85 ? 8.783 -2.921 -0.024 1.00 93.69 85 PHE A O 1
ATOM 681 N N . SER A 1 86 ? 8.986 -2.823 2.217 1.00 92.88 86 SER A N 1
ATOM 682 C CA . SER A 1 86 ? 9.975 -1.738 2.311 1.00 92.88 86 SER A CA 1
ATOM 683 C C . SER A 1 86 ? 9.737 -0.597 1.305 1.00 92.88 86 SER A C 1
ATOM 685 O O . SER A 1 86 ? 10.597 -0.347 0.453 1.00 92.88 86 SER A O 1
ATOM 687 N N . PRO A 1 87 ? 8.601 0.130 1.383 1.00 94.00 87 PRO A N 1
ATOM 688 C CA . PRO A 1 87 ? 8.190 1.050 0.321 1.00 94.00 87 PRO A CA 1
ATOM 689 C C . PRO A 1 87 ? 9.160 2.198 0.021 1.00 94.00 87 PRO A C 1
ATOM 691 O O . PRO A 1 87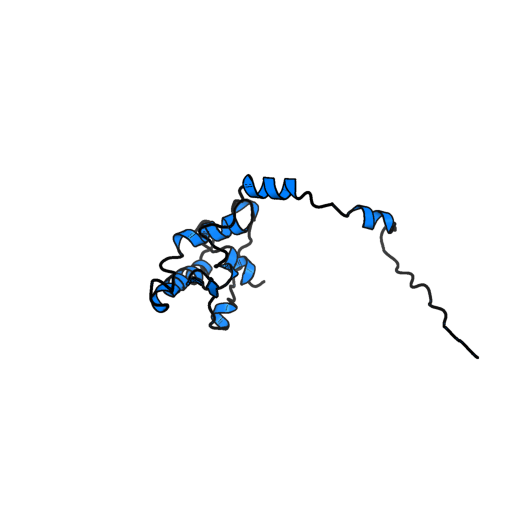 ? 9.095 2.818 -1.034 1.00 94.00 87 PRO A O 1
ATOM 694 N N . ARG A 1 88 ? 10.085 2.488 0.941 1.00 91.44 88 ARG A N 1
ATOM 695 C CA . ARG A 1 88 ? 11.098 3.535 0.764 1.00 91.44 88 ARG A CA 1
ATOM 696 C C . ARG A 1 88 ? 12.305 3.087 -0.066 1.00 91.44 88 ARG A C 1
ATOM 698 O O . ARG A 1 88 ? 13.017 3.952 -0.566 1.00 91.44 88 ARG A O 1
ATOM 705 N N . THR A 1 89 ? 12.571 1.783 -0.174 1.00 90.19 89 THR A N 1
ATOM 706 C CA . THR A 1 89 ? 13.862 1.264 -0.672 1.00 90.19 89 THR A CA 1
ATOM 707 C C . THR A 1 89 ? 13.758 0.091 -1.644 1.00 90.19 89 THR A C 1
ATOM 709 O O . THR A 1 89 ? 14.744 -0.221 -2.308 1.00 90.19 89 THR A O 1
ATOM 712 N N . PHE A 1 90 ? 12.605 -0.569 -1.749 1.00 89.69 90 PHE A N 1
ATOM 713 C CA . PHE A 1 90 ? 12.421 -1.751 -2.592 1.00 89.69 90 PHE A CA 1
ATOM 714 C C . PHE A 1 90 ? 11.450 -1.482 -3.748 1.00 89.69 90 PHE A C 1
ATOM 716 O O . PHE A 1 90 ? 10.542 -0.667 -3.617 1.00 89.69 90 PHE A O 1
ATOM 723 N N . GLY A 1 91 ? 11.604 -2.206 -4.862 1.00 87.88 91 GLY A N 1
ATOM 724 C CA . GLY A 1 91 ? 10.577 -2.283 -5.910 1.00 87.88 91 GLY A CA 1
ATOM 725 C C . GLY A 1 91 ? 11.080 -2.178 -7.348 1.00 87.88 91 GLY A C 1
ATOM 726 O O . GLY A 1 91 ? 10.438 -2.762 -8.211 1.00 87.88 91 GLY A O 1
ATOM 727 N N . HIS A 1 92 ? 12.225 -1.528 -7.585 1.00 91.00 92 HIS A N 1
ATOM 728 C CA . HIS A 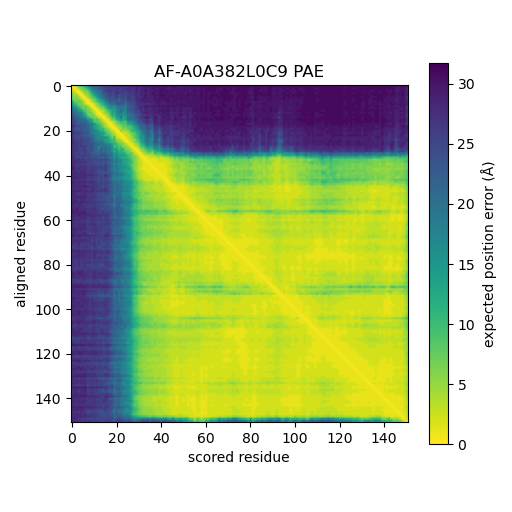1 92 ? 12.734 -1.182 -8.924 1.00 91.00 92 HIS A CA 1
ATOM 729 C C . HIS A 1 92 ? 12.652 -2.325 -9.956 1.00 91.00 92 HIS A C 1
ATOM 731 O O . HIS A 1 92 ? 12.962 -3.493 -9.649 1.00 91.00 92 HIS A O 1
ATOM 737 N N . GLY A 1 93 ? 12.215 -1.972 -11.169 1.00 88.12 93 GLY A N 1
ATOM 738 C CA . GLY A 1 93 ? 12.079 -2.865 -12.318 1.00 88.12 93 GLY A CA 1
ATOM 739 C C . GLY A 1 93 ? 11.019 -3.949 -12.134 1.00 88.12 93 GLY A C 1
ATOM 740 O O . GLY A 1 93 ? 11.116 -5.018 -12.735 1.00 88.12 93 GLY A O 1
ATOM 741 N N . GLN A 1 94 ? 10.050 -3.748 -11.235 1.00 89.50 94 GLN A N 1
ATOM 742 C CA . GLN A 1 94 ? 8.990 -4.714 -10.939 1.00 89.50 94 GLN A CA 1
ATOM 743 C C . GLN A 1 94 ? 7.678 -4.050 -10.522 1.00 89.50 94 GLN A C 1
ATOM 745 O O . GLN A 1 94 ? 7.634 -2.884 -10.166 1.00 89.50 94 GLN A O 1
ATOM 750 N N . TYR A 1 95 ? 6.614 -4.855 -10.454 1.00 93.44 95 TYR A N 1
ATOM 751 C CA . TYR A 1 95 ? 5.298 -4.484 -9.916 1.00 93.44 95 TYR A CA 1
ATOM 752 C C . TYR A 1 95 ? 5.351 -3.658 -8.615 1.00 93.44 95 TYR A C 1
ATOM 754 O O . TYR A 1 95 ? 4.587 -2.709 -8.443 1.00 93.44 95 TYR A O 1
ATOM 762 N N . TYR A 1 96 ? 6.267 -3.995 -7.699 1.00 94.44 96 TYR A N 1
ATOM 763 C CA . TYR A 1 96 ? 6.396 -3.278 -6.432 1.00 94.44 96 TYR A CA 1
ATOM 764 C C . TYR A 1 96 ? 6.961 -1.861 -6.567 1.00 94.44 96 TYR A C 1
ATOM 766 O O . TYR A 1 96 ? 6.805 -1.093 -5.630 1.00 94.44 96 TYR A O 1
ATOM 774 N N . GLU A 1 97 ? 7.563 -1.486 -7.696 1.00 95.12 97 GLU A N 1
ATOM 775 C CA . GLU A 1 97 ? 7.942 -0.100 -7.983 1.00 95.12 97 GLU A CA 1
ATOM 776 C C . GLU A 1 97 ? 6.711 0.810 -7.984 1.00 95.12 97 GLU A C 1
ATOM 778 O O . GLU A 1 97 ? 6.663 1.777 -7.227 1.00 95.12 97 GLU A O 1
ATOM 783 N N . VAL A 1 98 ? 5.669 0.425 -8.728 1.00 95.44 98 VAL A N 1
ATOM 784 C CA . VAL A 1 98 ? 4.394 1.155 -8.794 1.00 95.44 98 VAL A CA 1
ATOM 785 C C . VAL A 1 98 ? 3.702 1.166 -7.433 1.00 95.44 98 VAL A C 1
ATOM 787 O O . VAL A 1 98 ? 3.310 2.219 -6.935 1.00 95.44 98 VAL A O 1
ATOM 790 N N . VAL A 1 99 ? 3.582 -0.003 -6.794 1.00 95.75 99 VAL A N 1
ATOM 791 C CA . VAL A 1 99 ? 2.912 -0.128 -5.489 1.00 95.75 99 VAL A CA 1
ATOM 792 C C . VAL A 1 99 ? 3.595 0.721 -4.421 1.00 95.75 99 VAL A C 1
ATOM 794 O O . VAL A 1 99 ? 2.929 1.439 -3.675 1.00 95.75 99 VAL A O 1
ATOM 797 N N . ASN A 1 100 ? 4.921 0.644 -4.331 1.00 95.94 100 ASN A N 1
ATOM 798 C CA . ASN A 1 100 ? 5.665 1.351 -3.299 1.00 95.94 100 ASN A CA 1
ATOM 799 C C . ASN A 1 100 ? 5.723 2.856 -3.572 1.00 95.94 100 ASN A C 1
ATOM 801 O O . ASN A 1 100 ? 5.681 3.630 -2.614 1.00 95.94 100 ASN A O 1
ATOM 805 N N . ALA A 1 101 ? 5.725 3.277 -4.842 1.00 94.69 101 ALA A N 1
ATOM 806 C CA . ALA A 1 101 ? 5.592 4.683 -5.209 1.00 94.69 101 ALA A CA 1
ATOM 807 C C . ALA A 1 101 ? 4.282 5.291 -4.677 1.00 94.69 101 ALA A C 1
ATOM 809 O O . ALA A 1 101 ? 4.323 6.365 -4.087 1.00 94.69 101 ALA A O 1
ATOM 810 N N . GLN A 1 102 ? 3.149 4.580 -4.778 1.00 95.56 102 GLN A N 1
ATOM 811 C CA . GLN A 1 102 ? 1.868 5.059 -4.232 1.00 95.56 102 GLN A CA 1
ATOM 812 C C . GLN A 1 102 ? 1.854 5.163 -2.695 1.00 95.56 102 GLN A C 1
ATOM 814 O O . GLN A 1 102 ? 1.095 5.947 -2.131 1.00 95.56 102 GLN A O 1
ATOM 819 N N . LEU A 1 103 ? 2.660 4.355 -1.999 1.00 95.88 103 LEU A N 1
ATOM 820 C CA . LEU A 1 103 ? 2.675 4.302 -0.533 1.00 95.88 103 LEU A CA 1
ATOM 821 C C . LEU A 1 103 ? 3.637 5.312 0.094 1.00 95.88 103 LEU A C 1
ATOM 823 O O . LEU A 1 103 ? 3.369 5.799 1.190 1.00 95.88 103 LEU A O 1
ATOM 827 N N . LYS A 1 104 ? 4.762 5.608 -0.566 1.00 92.12 104 LYS A N 1
ATOM 828 C CA . LYS A 1 104 ? 5.901 6.348 0.004 1.00 92.12 104 LYS A CA 1
ATOM 829 C C . LYS A 1 104 ? 5.515 7.674 0.668 1.00 92.12 104 LYS A C 1
ATOM 831 O O . LYS A 1 104 ? 6.091 8.006 1.707 1.00 92.12 104 LYS A O 1
ATOM 836 N N . ASP A 1 105 ? 4.537 8.374 0.103 1.00 88.06 105 ASP A N 1
ATOM 837 C CA . ASP A 1 105 ? 4.130 9.708 0.550 1.00 88.06 105 ASP A CA 1
ATOM 838 C C . ASP A 1 105 ? 3.077 9.687 1.669 1.00 88.06 105 ASP A C 1
ATOM 840 O O . ASP A 1 105 ? 2.954 10.662 2.406 1.00 88.06 105 ASP A O 1
ATOM 844 N N . ILE A 1 106 ? 2.362 8.570 1.853 1.00 93.44 106 ILE A N 1
ATOM 845 C CA . ILE A 1 106 ? 1.319 8.435 2.885 1.00 93.44 106 ILE A CA 1
ATOM 846 C C . ILE A 1 106 ? 1.795 7.682 4.136 1.00 93.44 106 ILE A C 1
ATOM 848 O O . ILE A 1 106 ? 1.167 7.771 5.186 1.00 93.44 106 ILE A O 1
ATOM 852 N N . ILE A 1 107 ? 2.921 6.958 4.074 1.00 94.44 107 ILE A N 1
ATOM 853 C CA . ILE A 1 107 ? 3.453 6.172 5.204 1.00 94.44 107 ILE A CA 1
ATOM 854 C C . ILE A 1 107 ? 4.156 7.044 6.259 1.00 94.44 107 ILE A C 1
ATOM 856 O O . ILE A 1 107 ? 5.372 6.957 6.445 1.00 94.44 107 ILE A O 1
ATOM 860 N N . THR A 1 108 ? 3.427 7.915 6.959 1.00 94.75 108 THR A N 1
ATOM 861 C CA . THR A 1 108 ? 4.022 8.773 7.996 1.00 94.75 108 THR A CA 1
ATOM 862 C C . THR A 1 108 ? 3.023 9.274 9.053 1.00 94.75 108 THR A C 1
ATOM 864 O O . THR A 1 108 ? 1.908 9.656 8.704 1.00 94.75 108 THR A O 1
ATOM 867 N N . PRO A 1 109 ? 3.410 9.338 10.345 1.00 95.69 109 PRO A N 1
ATOM 868 C CA . PRO A 1 109 ? 4.512 8.592 10.959 1.00 95.69 109 PRO A CA 1
ATOM 869 C C . PRO A 1 109 ? 4.185 7.089 10.983 1.00 95.69 109 PRO A C 1
ATOM 871 O O . PRO A 1 109 ? 3.019 6.716 11.066 1.00 95.69 109 PRO A O 1
ATOM 874 N N . ASN A 1 110 ? 5.192 6.209 10.931 1.00 97.81 110 ASN A N 1
ATOM 875 C CA . ASN A 1 110 ? 4.944 4.761 10.897 1.00 97.81 110 ASN A CA 1
ATOM 876 C C . ASN A 1 110 ? 5.927 3.895 11.705 1.00 97.81 110 ASN A C 1
ATOM 878 O O . ASN A 1 110 ? 5.848 2.683 11.573 1.00 97.81 110 ASN A O 1
ATOM 882 N N . ASN A 1 111 ? 6.829 4.441 12.531 1.00 98.00 111 ASN A N 1
ATOM 883 C CA . ASN A 1 111 ? 7.807 3.626 13.271 1.00 98.00 111 ASN A CA 1
ATOM 884 C C . ASN A 1 111 ? 7.502 3.532 14.779 1.00 98.00 111 ASN A C 1
ATOM 886 O O . ASN A 1 111 ? 7.586 4.527 15.500 1.00 98.00 111 ASN A O 1
ATOM 890 N N . ALA A 1 112 ? 7.200 2.322 15.261 1.00 98.06 112 ALA A N 1
ATOM 891 C CA . ALA A 1 112 ? 6.855 2.051 16.660 1.00 98.06 112 ALA A CA 1
ATOM 892 C C . ALA A 1 112 ? 8.058 2.049 17.624 1.00 98.06 112 ALA A C 1
ATOM 894 O O . ALA A 1 112 ? 7.870 2.015 18.838 1.00 98.06 112 ALA A O 1
ATOM 895 N N . LEU A 1 113 ? 9.290 2.077 17.105 1.00 98.12 113 LEU A N 1
ATOM 896 C CA . LEU A 1 113 ? 10.490 2.303 17.919 1.00 98.12 113 LEU A CA 1
ATOM 897 C C . LEU A 1 113 ? 10.685 3.790 18.251 1.00 98.12 113 LEU A C 1
ATOM 899 O O . LEU A 1 113 ? 11.407 4.119 19.188 1.00 98.12 113 LEU A O 1
ATOM 903 N N . GLU A 1 114 ? 10.045 4.682 17.493 1.00 98.12 114 GLU A N 1
ATOM 904 C CA . GLU A 1 114 ? 10.213 6.134 17.604 1.00 98.12 114 GLU A CA 1
ATOM 905 C C . GLU A 1 114 ? 8.973 6.828 18.176 1.00 98.12 114 GLU A C 1
ATOM 907 O O . GLU A 1 114 ? 9.083 7.872 18.820 1.00 98.12 114 GLU A O 1
ATOM 912 N N . ARG A 1 115 ? 7.783 6.273 17.920 1.00 98.00 115 ARG A N 1
ATOM 913 C CA . ARG A 1 115 ? 6.483 6.857 18.267 1.00 98.00 115 ARG A CA 1
ATOM 914 C C . ARG A 1 115 ? 5.549 5.814 18.888 1.00 98.00 115 ARG A C 1
ATOM 916 O O . ARG A 1 115 ? 5.710 4.621 18.635 1.00 98.00 115 ARG A O 1
ATOM 923 N N . PRO A 1 116 ? 4.533 6.233 19.665 1.00 98.19 116 PRO A N 1
ATOM 924 C CA . PRO A 1 116 ? 3.475 5.332 20.107 1.00 98.19 116 PRO A CA 1
ATOM 925 C C . PRO A 1 116 ? 2.759 4.678 18.920 1.00 98.19 116 PRO A C 1
ATOM 927 O O . PRO A 1 116 ? 2.454 5.343 17.930 1.00 98.19 116 PRO A O 1
ATOM 930 N N . LEU A 1 117 ? 2.410 3.395 19.054 1.00 97.50 117 LEU A N 1
ATOM 931 C CA . LEU A 1 117 ? 1.719 2.633 18.006 1.00 97.50 117 LEU A CA 1
ATOM 932 C C . LEU A 1 117 ? 0.433 3.322 17.517 1.00 97.50 117 LEU A C 1
ATOM 934 O O . LEU A 1 117 ? 0.128 3.267 16.331 1.00 97.50 117 LEU A O 1
ATOM 938 N N . GLU A 1 118 ? -0.292 4.001 18.411 1.00 97.62 118 GLU A N 1
ATOM 939 C CA . GLU A 1 118 ? -1.489 4.779 18.070 1.00 97.62 118 GLU A CA 1
ATOM 940 C C . GLU A 1 118 ? -1.207 5.862 17.018 1.00 97.62 118 GLU A C 1
ATOM 942 O O . GLU A 1 118 ? -2.028 6.084 16.133 1.00 97.62 118 GLU A O 1
ATOM 947 N N . GLU A 1 119 ? -0.046 6.523 17.071 1.00 98.19 119 GLU A N 1
ATOM 948 C CA . GLU A 1 119 ? 0.361 7.475 16.034 1.00 98.19 119 GLU A CA 1
ATOM 949 C C . GLU A 1 119 ? 0.706 6.749 14.731 1.00 98.19 119 GLU A C 1
ATOM 951 O O . GLU A 1 119 ? 0.276 7.182 13.663 1.00 98.19 119 GLU A O 1
ATOM 956 N N . CYS A 1 120 ? 1.418 5.620 14.821 1.00 98.19 120 CYS A N 1
ATOM 957 C CA . CYS A 1 120 ? 1.925 4.867 13.671 1.00 98.19 120 CYS A CA 1
ATOM 958 C C . CYS A 1 120 ? 0.845 4.238 12.782 1.00 98.19 120 CYS A C 1
ATOM 960 O O . CYS A 1 120 ? 1.147 3.841 11.658 1.00 98.19 120 CYS A O 1
ATOM 962 N N . ILE A 1 121 ? -0.388 4.106 13.278 1.00 97.12 121 ILE A N 1
ATOM 963 C CA . ILE A 1 121 ? -1.506 3.509 12.532 1.00 97.12 121 ILE A CA 1
ATOM 964 C C . ILE A 1 121 ? -2.462 4.546 11.933 1.00 97.12 121 ILE A C 1
ATOM 966 O O . ILE A 1 121 ? -3.358 4.168 11.185 1.00 97.12 121 ILE A O 1
ATOM 970 N N . LYS A 1 122 ? -2.315 5.844 12.237 1.00 97.25 122 LYS A N 1
ATOM 971 C CA . LYS A 1 122 ? -3.277 6.876 11.790 1.00 97.25 122 LYS A CA 1
ATOM 972 C C . LYS A 1 122 ? -3.409 6.942 10.270 1.00 97.25 122 LYS A C 1
ATOM 974 O O . LYS A 1 122 ? -4.525 7.067 9.768 1.00 97.25 122 LYS A O 1
ATOM 979 N N . TRP A 1 123 ? -2.297 6.776 9.556 1.00 96.75 123 TRP A N 1
ATOM 980 C CA . TRP A 1 123 ? -2.257 6.773 8.091 1.00 96.75 123 TRP A CA 1
ATOM 981 C C . TRP A 1 123 ? -3.001 5.581 7.456 1.00 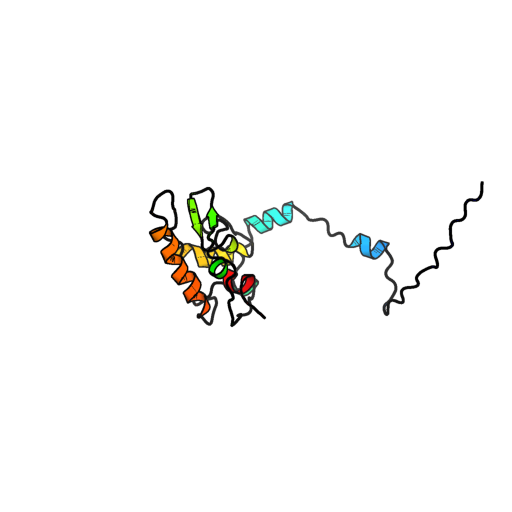96.75 123 TRP A C 1
ATOM 983 O O . TRP A 1 123 ? -3.279 5.578 6.260 1.00 96.75 123 TRP A O 1
ATOM 993 N N . PHE A 1 124 ? -3.403 4.567 8.237 1.00 97.38 124 PHE A N 1
ATOM 994 C CA . PHE A 1 124 ? -4.228 3.465 7.723 1.00 97.38 124 PHE A CA 1
ATOM 995 C C . PHE A 1 124 ? -5.593 3.969 7.230 1.00 97.38 124 PHE A C 1
ATOM 997 O O . PHE A 1 124 ? -6.206 3.337 6.369 1.00 97.38 124 PHE A O 1
ATOM 1004 N N . ASN A 1 125 ? -6.062 5.112 7.743 1.00 96.31 125 ASN A N 1
ATOM 1005 C CA . ASN A 1 125 ? -7.277 5.754 7.255 1.00 96.31 125 ASN A CA 1
ATOM 1006 C C . ASN A 1 125 ? -7.140 6.189 5.791 1.00 96.31 125 ASN A C 1
ATOM 1008 O O . ASN A 1 125 ? -8.096 6.036 5.037 1.00 96.31 125 ASN A O 1
ATOM 1012 N N . ASP A 1 126 ? -5.964 6.655 5.369 1.00 96.94 126 ASP A N 1
ATOM 1013 C CA . ASP A 1 126 ? -5.717 7.085 3.987 1.00 96.94 126 ASP A CA 1
ATOM 1014 C C . ASP A 1 126 ? -5.739 5.881 3.034 1.00 96.94 126 ASP A C 1
ATOM 1016 O O . ASP A 1 126 ? -6.308 5.934 1.942 1.00 96.94 126 ASP A O 1
ATOM 1020 N N . VAL A 1 127 ? -5.224 4.736 3.499 1.00 97.12 127 VAL A N 1
ATOM 1021 C CA . VAL A 1 127 ? -5.321 3.454 2.784 1.00 97.12 127 VAL A CA 1
ATOM 1022 C C . VAL A 1 127 ? -6.776 3.060 2.566 1.00 97.12 127 VAL A C 1
ATOM 1024 O O . VAL A 1 127 ? -7.136 2.668 1.460 1.00 97.12 127 VAL A O 1
ATOM 1027 N N . GLU A 1 128 ? -7.624 3.161 3.586 1.00 96.06 128 GLU A N 1
ATOM 1028 C CA . GLU A 1 128 ? -9.045 2.833 3.455 1.00 96.06 128 GLU A CA 1
ATOM 1029 C C . GLU A 1 128 ? -9.805 3.834 2.576 1.00 96.06 128 GLU A C 1
ATOM 1031 O O . GLU A 1 128 ? -10.608 3.432 1.734 1.00 96.06 128 GLU A O 1
ATOM 1036 N N . GLN A 1 129 ? -9.525 5.131 2.718 1.00 96.25 129 GLN A N 1
ATOM 1037 C CA . GLN A 1 129 ? -10.130 6.171 1.884 1.00 96.25 129 GLN A CA 1
ATOM 1038 C C . GLN A 1 129 ? -9.811 5.965 0.399 1.00 96.25 129 GLN A C 1
ATOM 1040 O O . GLN A 1 129 ? -10.695 6.156 -0.440 1.00 96.25 129 GLN A O 1
ATOM 1045 N N . SER A 1 130 ? -8.607 5.475 0.078 1.00 96.56 130 SER A N 1
ATOM 1046 C CA . SER A 1 130 ? -8.203 5.165 -1.299 1.00 96.56 130 SER A CA 1
ATOM 1047 C C . SER A 1 130 ? -9.136 4.176 -2.013 1.00 96.56 130 SER A C 1
ATOM 1049 O O . SER A 1 130 ? -9.242 4.190 -3.239 1.00 96.56 130 SER A O 1
ATOM 1051 N N . TRP A 1 131 ? -9.859 3.325 -1.272 1.00 95.94 131 TRP A N 1
ATOM 1052 C CA . TRP A 1 131 ? -10.761 2.323 -1.849 1.00 95.94 131 TRP A CA 1
ATOM 1053 C C . TRP A 1 131 ? -12.002 2.933 -2.504 1.00 95.94 131 TRP A C 1
ATOM 1055 O O . TRP A 1 131 ? -12.671 2.239 -3.273 1.00 95.94 131 TRP A O 1
ATOM 1065 N N . ASN A 1 132 ? -12.294 4.206 -2.232 1.00 95.50 132 ASN A N 1
ATOM 1066 C CA . ASN A 1 132 ? -13.410 4.946 -2.822 1.00 95.50 132 ASN A CA 1
ATOM 1067 C C . ASN A 1 132 ? -12.989 5.824 -4.013 1.00 95.50 132 ASN A C 1
ATOM 1069 O O . ASN A 1 132 ? -13.829 6.515 -4.575 1.00 95.50 132 ASN A O 1
ATOM 1073 N N . ILE A 1 133 ? -11.707 5.812 -4.393 1.00 96.19 133 ILE A N 1
ATOM 1074 C CA . ILE A 1 133 ? -11.189 6.583 -5.527 1.00 96.19 133 ILE A CA 1
ATOM 1075 C C . ILE A 1 133 ? -11.361 5.769 -6.816 1.00 96.19 133 ILE A C 1
ATOM 1077 O O . ILE A 1 133 ? -11.013 4.585 -6.862 1.00 96.19 133 ILE A O 1
ATOM 1081 N N . ASP A 1 134 ? -11.883 6.407 -7.864 1.00 95.25 134 ASP A N 1
ATOM 1082 C CA . ASP A 1 134 ? -12.252 5.770 -9.138 1.00 95.25 134 ASP A CA 1
ATOM 1083 C C . ASP A 1 134 ? -11.086 5.605 -10.124 1.00 95.25 134 ASP A C 1
ATOM 1085 O O . ASP A 1 134 ? -11.289 5.098 -11.223 1.00 95.25 134 ASP A O 1
ATOM 1089 N N . LYS A 1 135 ? -9.872 6.040 -9.774 1.00 96.31 135 LYS A N 1
ATOM 1090 C CA . LYS A 1 135 ? -8.674 5.939 -10.621 1.00 96.31 135 LYS A CA 1
ATOM 1091 C C . LYS A 1 135 ? -7.420 5.711 -9.787 1.00 96.31 135 LYS A C 1
ATOM 1093 O O . LYS A 1 135 ? -7.320 6.196 -8.661 1.00 96.31 135 LYS A O 1
ATOM 1098 N N . PHE A 1 136 ? -6.459 4.976 -10.337 1.00 96.75 136 PHE A N 1
ATOM 1099 C CA . PHE A 1 136 ? -5.189 4.692 -9.660 1.00 96.75 136 PHE A CA 1
ATOM 1100 C C . PHE A 1 136 ? -4.273 5.919 -9.643 1.00 96.75 136 PHE A C 1
ATOM 1102 O O . PHE A 1 136 ? -3.594 6.16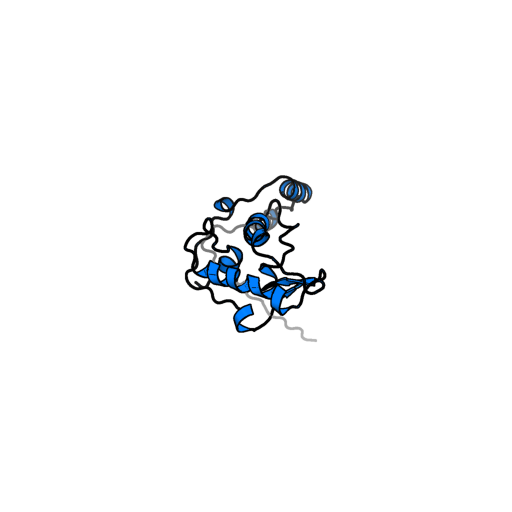5 -8.649 1.00 96.75 136 PHE A O 1
ATOM 1109 N N . GLU A 1 137 ? -4.336 6.725 -10.699 1.00 95.25 137 GLU A N 1
ATOM 1110 C CA . GLU A 1 137 ? -3.635 7.998 -10.868 1.00 95.25 137 GLU A CA 1
ATOM 1111 C C . GLU A 1 137 ? -4.094 9.046 -9.845 1.00 95.25 137 GLU A C 1
ATOM 1113 O O . GLU A 1 137 ? -3.295 9.860 -9.393 1.00 95.25 137 GLU A O 1
ATOM 1118 N N . ASP A 1 138 ? -5.365 8.980 -9.436 1.00 95.50 138 ASP A N 1
ATOM 1119 C CA . ASP A 1 138 ? -5.966 9.891 -8.455 1.00 95.50 138 ASP A CA 1
ATOM 1120 C C . ASP A 1 138 ? -5.754 9.412 -7.002 1.00 95.50 138 ASP A C 1
ATOM 1122 O O . ASP A 1 138 ? -6.248 10.035 -6.063 1.00 95.50 138 ASP A O 1
ATOM 1126 N N . GLY A 1 139 ? -5.038 8.298 -6.797 1.00 95.06 139 GLY A N 1
ATOM 1127 C CA . GLY A 1 139 ? -4.662 7.801 -5.470 1.00 95.06 139 GLY A CA 1
ATOM 1128 C C . GLY A 1 139 ? -5.319 6.491 -5.031 1.00 95.06 139 GLY A C 1
ATOM 1129 O O . GLY A 1 139 ? -5.116 6.079 -3.889 1.00 95.06 139 GLY A O 1
ATOM 1130 N N . ARG A 1 140 ? -6.078 5.785 -5.888 1.00 96.88 140 ARG A N 1
ATOM 1131 C CA . ARG A 1 140 ? -6.512 4.411 -5.568 1.00 96.88 140 ARG A CA 1
ATOM 1132 C C . ARG A 1 140 ? -5.287 3.503 -5.453 1.00 96.88 140 ARG A C 1
ATOM 1134 O O . ARG A 1 140 ? -4.520 3.371 -6.405 1.00 96.88 140 ARG A O 1
ATOM 1141 N N . LEU A 1 141 ? -5.133 2.810 -4.327 1.00 97.19 141 LEU A N 1
ATOM 1142 C CA . LEU A 1 141 ? -4.007 1.895 -4.132 1.00 97.19 141 LEU A CA 1
ATOM 1143 C C . LEU A 1 141 ? -4.185 0.602 -4.937 1.00 97.19 141 LEU A C 1
ATOM 1145 O O . LEU A 1 141 ? -5.100 -0.190 -4.679 1.00 97.19 141 LEU A O 1
ATOM 1149 N N . VAL A 1 142 ? -3.254 0.354 -5.862 1.00 97.12 142 VAL A N 1
ATOM 1150 C CA . VAL A 1 142 ? -3.197 -0.857 -6.697 1.00 97.12 142 VAL A CA 1
ATOM 1151 C C . VAL A 1 142 ? -3.137 -2.110 -5.826 1.00 97.12 142 VAL A C 1
ATOM 1153 O O . VAL A 1 142 ? -3.898 -3.053 -6.020 1.00 97.12 142 VAL A O 1
ATOM 1156 N N . ILE A 1 143 ? -2.303 -2.103 -4.785 1.00 96.69 143 ILE A N 1
ATOM 1157 C CA . ILE A 1 143 ? -2.097 -3.296 -3.958 1.00 96.69 143 ILE A CA 1
ATOM 1158 C C . ILE A 1 143 ? -3.357 -3.726 -3.198 1.00 96.69 143 ILE A C 1
ATOM 1160 O O . ILE A 1 143 ? -3.632 -4.918 -3.056 1.00 96.69 143 ILE A O 1
ATOM 1164 N N . CYS A 1 144 ? -4.164 -2.772 -2.727 1.00 97.00 144 CYS A N 1
ATOM 1165 C CA . CYS A 1 144 ? -5.432 -3.084 -2.071 1.00 97.00 144 CYS A CA 1
ATOM 1166 C C . CYS A 1 144 ? -6.437 -3.650 -3.077 1.00 97.00 144 CYS A C 1
ATOM 1168 O O . CYS A 1 144 ? -7.133 -4.619 -2.766 1.00 97.00 144 CYS A O 1
ATOM 1170 N N . ASN A 1 145 ? -6.478 -3.069 -4.277 1.00 96.25 145 ASN A N 1
ATOM 1171 C CA . ASN A 1 145 ? -7.306 -3.526 -5.383 1.00 96.25 145 ASN A CA 1
ATOM 1172 C C . ASN A 1 145 ? -6.987 -4.972 -5.783 1.00 96.25 145 ASN A C 1
ATOM 1174 O O . ASN A 1 145 ? -7.900 -5.786 -5.898 1.00 96.25 145 ASN A O 1
ATOM 1178 N N . ASP A 1 146 ? -5.708 -5.307 -5.913 1.00 95.25 146 ASP A N 1
ATOM 1179 C CA . ASP A 1 146 ? -5.278 -6.608 -6.425 1.00 95.25 146 ASP A CA 1
ATOM 1180 C C . ASP A 1 146 ? -5.372 -7.718 -5.373 1.00 95.25 146 ASP A C 1
ATOM 1182 O O . ASP A 1 146 ? -5.736 -8.852 -5.680 1.00 95.25 146 ASP A O 1
ATOM 1186 N N . VAL A 1 147 ? -5.082 -7.403 -4.107 1.00 95.19 147 VAL A N 1
ATOM 1187 C CA . VAL A 1 147 ? -5.046 -8.406 -3.028 1.00 95.19 147 VAL A CA 1
ATOM 1188 C C . VAL A 1 147 ? -6.408 -8.596 -2.358 1.00 95.19 147 VAL A C 1
ATOM 1190 O O . VAL A 1 147 ? -6.752 -9.704 -1.931 1.00 95.19 147 VAL A O 1
ATOM 1193 N N . CYS A 1 148 ? -7.164 -7.507 -2.196 1.00 96.12 148 CYS A N 1
ATOM 1194 C CA . CYS A 1 148 ? -8.411 -7.482 -1.427 1.00 96.12 148 CYS A CA 1
ATOM 1195 C C . CYS A 1 148 ? -9.649 -7.191 -2.286 1.00 96.12 148 CYS A C 1
ATOM 1197 O O . CYS A 1 148 ? -10.766 -7.2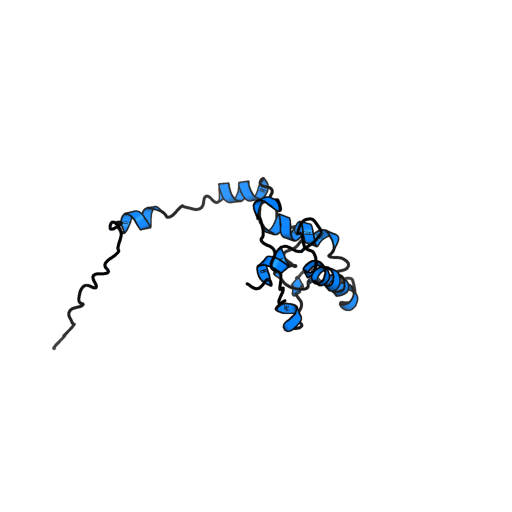63 -1.763 1.00 96.12 148 CYS A O 1
ATOM 1199 N N . GLY A 1 149 ? -9.481 -6.869 -3.570 1.00 92.38 149 GLY A N 1
ATOM 1200 C CA . GLY A 1 149 ? -10.589 -6.713 -4.501 1.00 92.38 149 GLY A CA 1
ATOM 1201 C C . GLY A 1 149 ? -11.269 -8.043 -4.797 1.00 92.38 149 GLY A C 1
ATOM 1202 O O . GLY A 1 149 ? -10.635 -9.013 -5.209 1.00 92.38 149 GLY A O 1
ATOM 1203 N N . GLY A 1 150 ? -12.580 -8.092 -4.568 1.00 79.94 150 GLY A N 1
ATOM 1204 C CA . GLY A 1 150 ? -13.412 -9.208 -5.006 1.00 79.94 150 GLY A CA 1
ATOM 1205 C C . GLY A 1 150 ? -13.676 -9.169 -6.513 1.00 79.94 150 GLY A C 1
ATOM 1206 O O . GLY A 1 150 ? -13.559 -8.117 -7.148 1.00 79.94 150 GLY A O 1
ATOM 1207 N N . CYS A 1 151 ? -14.055 -10.323 -7.065 1.00 55.84 151 CYS A N 1
ATOM 1208 C CA . CYS A 1 151 ? -14.801 -10.391 -8.323 1.00 55.84 151 CYS A CA 1
ATOM 1209 C C . CYS A 1 151 ? -16.284 -10.109 -8.061 1.00 55.84 151 CYS A C 1
ATOM 1211 O O . CYS A 1 151 ? -16.772 -10.526 -6.982 1.00 55.84 151 CYS A O 1
#

pLDDT: mean 84.07, std 20.39, range [30.45, 98.25]

Foldseek 3Di:
DDDDDDDDDDDDDDDPDDDDDPVNVVVPPPPDPVVVVVVLQVPPADDPVNVVDDFFLDFADPLVVVVDWDADPQQFTGSYVLLVPVLPPDDGSHPSNHQSVLNVVLQPPGGVVVDPNVRNCPSVVLQVVLSPDPDVVVRNRRSSRVPGGDD

Mean predicted aligned error: 11.07 Å

Secondary structure (DSSP, 8-state):
---------------SS----HHHHHTT-----HHHHHHHHHH----HHHH-PPPPS-B--HHHHHT--EE-TTSBEESSGGG-S-TTT--TTSHHHHHHHHHHTT--S-BTTTS-HHHHTTTHHHHHHGGG-S-TTTT--HHHHHHHB--

Organism: NCBI:txid408172

Radius of gyration: 24.11 Å; Cα contacts (8 Å, |Δi|>4): 169; chains: 1; bounding box: 38×79×53 Å

Solvent-accessible surface area (backbone atoms only — not comparable to full-atom values): 9374 Å² total; per-residue (Å²): 136,90,85,85,82,80,87,78,80,84,82,80,77,86,66,97,58,84,88,74,55,73,68,64,66,63,69,67,65,77,74,82,57,63,67,60,54,52,50,42,41,74,69,41,80,46,52,67,78,77,67,61,79,79,89,38,90,47,70,58,55,64,39,71,75,66,72,54,70,29,69,47,98,85,30,41,44,29,67,34,64,88,73,51,62,49,38,88,82,43,31,65,36,32,76,45,28,42,47,16,61,72,40,53,85,54,67,57,61,23,38,53,82,82,41,60,59,76,58,24,51,56,42,50,55,58,62,58,57,18,68,75,46,94,38,59,90,83,54,19,52,60,61,54,37,72,74,24,29,52,134

Sequence (151 aa):
MRERSEDIPSLVVHFIGKPKLISDVLLEKKSMDFNQLLENKKNDTVLLEDINPTIKKNIKCKVKNARSLFVASTGEVYPCCWTGFSPRTFGHGQYYEVVNAQLKDIITPNNALERPLEECIKWFNDVEQSWNIDKFEDGRLVICNDVCGGC